Protein AF-A0A166JYG5-F1 (afdb_monomer)

Nearest PDB structures (foldseek):
  2rdc-assembly1_A  TM=4.927E-01  e=1.091E+00  Geobacter sulfurreducens PCA
  6fbv-assembly1_D  TM=4.003E-01  e=1.544E+00  Mycobacterium tuberculosis H37Rv
  6vvs-assembly1_D  TM=4.506E-01  e=6.579E+00  Mycolicibacterium smegmatis MC2 155

Structure (mmCIF, N/CA/C/O backbone):
data_AF-A0A166JYG5-F1
#
_entry.id   AF-A0A166JYG5-F1
#
loop_
_atom_site.group_PDB
_atom_site.id
_atom_site.type_symbol
_atom_site.label_atom_id
_atom_site.label_alt_id
_atom_site.label_comp_id
_atom_site.label_asym_id
_atom_site.label_entity_id
_atom_site.label_seq_id
_atom_site.pdbx_PDB_ins_code
_atom_site.Cartn_x
_atom_site.Cartn_y
_atom_site.Cartn_z
_atom_site.occupancy
_atom_site.B_iso_or_equiv
_atom_site.auth_seq_id
_atom_site.auth_comp_id
_atom_site.auth_asym_id
_atom_site.auth_atom_id
_atom_site.pdbx_PDB_model_num
ATOM 1 N N . MET A 1 1 ? 17.657 -3.468 -9.578 1.00 86.25 1 MET A N 1
ATOM 2 C CA . MET A 1 1 ? 16.998 -4.779 -9.292 1.00 86.25 1 MET A CA 1
ATOM 3 C C . MET A 1 1 ? 16.870 -5.551 -10.620 1.00 86.25 1 MET A C 1
ATOM 5 O O . 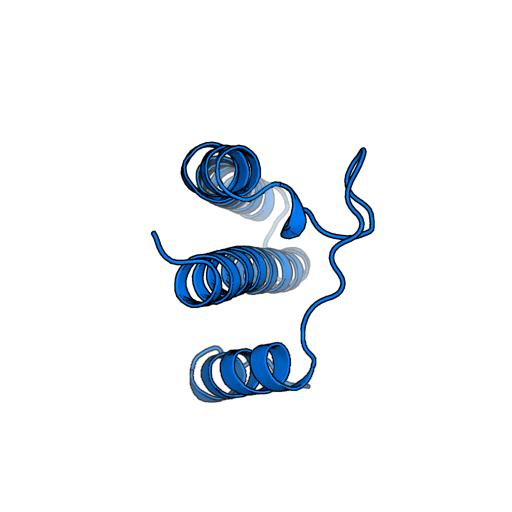MET A 1 1 ? 17.533 -5.145 -11.566 1.00 86.25 1 MET A O 1
ATOM 9 N N . ASN A 1 2 ? 16.108 -6.644 -10.762 1.00 94.62 2 ASN A N 1
ATOM 10 C CA . ASN A 1 2 ? 15.586 -7.029 -12.092 1.00 94.62 2 ASN A CA 1
ATOM 11 C C . ASN A 1 2 ? 14.081 -6.715 -12.139 1.00 94.62 2 ASN A C 1
ATOM 13 O O . ASN A 1 2 ? 13.475 -6.556 -11.079 1.00 94.62 2 ASN A O 1
ATOM 17 N N . ARG A 1 3 ? 13.488 -6.613 -13.338 1.00 92.50 3 ARG A N 1
ATOM 18 C CA . ARG A 1 3 ? 12.085 -6.185 -13.487 1.00 92.50 3 ARG A CA 1
ATOM 19 C C . ARG A 1 3 ? 11.115 -7.075 -12.701 1.00 92.50 3 ARG A C 1
ATOM 21 O O . ARG A 1 3 ? 10.234 -6.560 -12.032 1.00 92.50 3 ARG A O 1
ATOM 28 N N . GLU A 1 4 ? 11.292 -8.393 -12.746 1.00 91.69 4 GLU A N 1
ATOM 29 C CA . GLU A 1 4 ? 10.402 -9.339 -12.055 1.00 91.69 4 GLU A CA 1
ATOM 30 C C . GLU A 1 4 ? 10.436 -9.157 -10.529 1.00 91.69 4 GLU A C 1
ATOM 32 O O . GLU A 1 4 ? 9.401 -9.147 -9.866 1.00 91.69 4 GLU A O 1
ATOM 37 N N . ILE A 1 5 ? 11.628 -8.983 -9.952 1.00 92.81 5 ILE A N 1
ATOM 38 C CA . ILE A 1 5 ? 11.779 -8.724 -8.516 1.00 92.81 5 ILE A CA 1
ATOM 39 C C . ILE A 1 5 ? 11.222 -7.334 -8.172 1.00 92.81 5 ILE A C 1
ATOM 41 O O . ILE A 1 5 ? 10.615 -7.181 -7.112 1.00 92.81 5 ILE A O 1
ATOM 45 N N . ALA A 1 6 ? 11.369 -6.342 -9.058 1.00 94.94 6 ALA A N 1
ATOM 46 C CA . ALA A 1 6 ? 10.798 -5.011 -8.863 1.00 94.94 6 ALA A CA 1
ATOM 47 C C . ALA A 1 6 ? 9.268 -5.057 -8.821 1.00 94.94 6 ALA A C 1
ATOM 49 O O . ALA A 1 6 ? 8.678 -4.559 -7.871 1.00 94.94 6 ALA A O 1
ATOM 50 N N . GLU A 1 7 ? 8.641 -5.760 -9.762 1.00 93.88 7 GLU A N 1
ATOM 51 C CA . GLU A 1 7 ? 7.191 -5.963 -9.841 1.00 93.88 7 GLU A CA 1
ATOM 52 C C . GLU A 1 7 ? 6.640 -6.675 -8.597 1.00 93.88 7 GLU A C 1
ATOM 54 O O . GLU A 1 7 ? 5.685 -6.204 -7.974 1.00 93.88 7 GLU A O 1
ATOM 59 N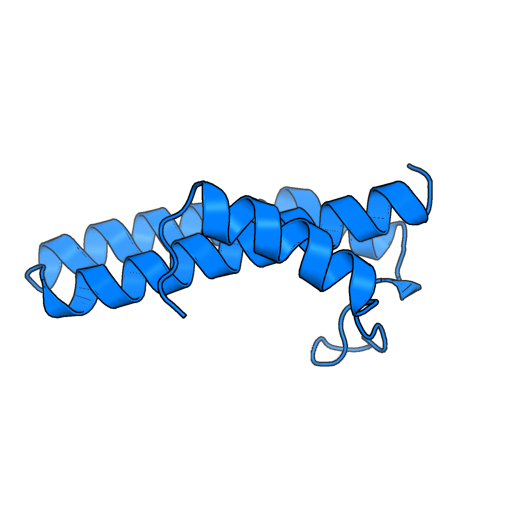 N . LYS A 1 8 ? 7.314 -7.744 -8.149 1.00 92.19 8 LYS A N 1
ATOM 60 C CA . LYS A 1 8 ? 6.989 -8.430 -6.886 1.00 92.19 8 LYS A CA 1
ATOM 61 C C . LYS A 1 8 ? 7.122 -7.506 -5.676 1.00 92.19 8 LYS A C 1
ATOM 63 O O . LYS A 1 8 ? 6.289 -7.556 -4.773 1.00 92.19 8 LYS A O 1
ATOM 68 N N . THR A 1 9 ? 8.151 -6.661 -5.652 1.00 93.69 9 THR A N 1
ATOM 69 C CA . THR A 1 9 ? 8.379 -5.701 -4.563 1.00 93.69 9 THR A CA 1
ATOM 70 C C . THR A 1 9 ? 7.297 -4.622 -4.552 1.00 93.69 9 THR A C 1
ATOM 72 O O . THR A 1 9 ? 6.733 -4.358 -3.491 1.00 93.69 9 THR A O 1
ATOM 75 N N . THR A 1 10 ? 6.942 -4.055 -5.713 1.00 93.56 10 THR A N 1
ATOM 76 C CA . THR A 1 10 ? 5.820 -3.112 -5.864 1.00 93.56 10 THR A CA 1
ATOM 77 C C . THR A 1 10 ? 4.549 -3.704 -5.279 1.00 93.56 10 THR A C 1
ATOM 79 O O . THR A 1 10 ? 3.929 -3.096 -4.407 1.00 93.56 10 THR A O 1
ATOM 82 N N . LEU A 1 11 ? 4.193 -4.912 -5.716 1.00 92.25 11 LEU A N 1
ATOM 83 C CA . LEU A 1 11 ? 2.973 -5.577 -5.284 1.00 92.25 11 LEU A CA 1
ATOM 84 C C . LEU A 1 11 ? 2.973 -5.880 -3.787 1.00 92.25 11 LEU A C 1
ATOM 86 O O . LEU A 1 11 ? 1.987 -5.596 -3.111 1.00 92.25 11 LEU A O 1
ATOM 90 N N . ALA A 1 12 ? 4.075 -6.399 -3.242 1.00 92.19 12 ALA A N 1
ATOM 91 C CA . ALA A 1 12 ? 4.181 -6.676 -1.813 1.00 92.19 12 ALA A CA 1
ATOM 92 C C . ALA A 1 12 ? 3.981 -5.406 -0.968 1.00 92.19 12 ALA A C 1
ATOM 94 O O . ALA A 1 12 ? 3.247 -5.431 0.019 1.00 92.19 12 ALA A O 1
ATOM 95 N N . MET A 1 13 ? 4.583 -4.285 -1.376 1.00 94.25 13 MET A N 1
ATOM 96 C CA . MET A 1 13 ? 4.457 -3.002 -0.680 1.00 94.25 13 MET A CA 1
ATOM 97 C C . MET A 1 13 ? 3.050 -2.405 -0.791 1.00 94.25 13 MET A C 1
ATOM 99 O O . MET A 1 13 ? 2.502 -1.920 0.198 1.00 94.25 13 MET A O 1
ATOM 103 N N . GLN A 1 14 ? 2.430 -2.473 -1.971 1.00 90.38 14 GLN A N 1
ATOM 104 C CA . GLN A 1 14 ? 1.046 -2.034 -2.162 1.00 90.38 14 GLN A CA 1
ATOM 105 C C . GLN A 1 14 ? 0.065 -2.862 -1.333 1.00 90.38 14 GLN A C 1
ATOM 107 O O . GLN A 1 14 ? -0.820 -2.306 -0.680 1.00 90.38 14 GLN A O 1
ATOM 112 N N . MET A 1 15 ? 0.239 -4.183 -1.313 1.00 89.00 15 MET A N 1
ATOM 113 C CA . MET A 1 15 ? -0.615 -5.064 -0.528 1.00 89.00 15 MET A CA 1
ATOM 114 C C . MET A 1 15 ? -0.399 -4.877 0.975 1.00 89.00 15 MET A C 1
ATOM 116 O O . MET A 1 15 ? -1.373 -4.887 1.720 1.00 89.00 15 MET A O 1
ATOM 120 N N . ALA A 1 16 ? 0.834 -4.628 1.431 1.00 90.62 16 ALA A N 1
ATOM 121 C CA . ALA A 1 16 ? 1.096 -4.261 2.822 1.00 90.62 16 ALA A CA 1
ATOM 122 C C . ALA A 1 16 ? 0.339 -2.982 3.214 1.00 90.62 16 ALA A C 1
ATOM 124 O O . ALA A 1 16 ? -0.359 -2.971 4.227 1.00 90.62 16 ALA A O 1
ATOM 125 N N . SER A 1 17 ? 0.390 -1.939 2.378 1.00 91.19 17 SER A N 1
ATOM 126 C CA . SER A 1 17 ? -0.402 -0.719 2.583 1.00 91.19 17 SER A CA 1
ATOM 127 C C . SER A 1 17 ? -1.907 -1.006 2.627 1.00 91.19 17 SER A C 1
ATOM 129 O O . SER A 1 17 ? -2.597 -0.489 3.500 1.00 91.19 17 SER A O 1
ATOM 131 N N . CYS A 1 18 ? -2.413 -1.874 1.744 1.00 88.31 18 CYS A N 1
ATOM 132 C CA . CYS A 1 18 ? -3.821 -2.280 1.729 1.00 88.31 18 CYS A CA 1
ATOM 133 C C . CYS A 1 18 ? -4.235 -3.024 3.009 1.00 88.31 18 CYS A C 1
ATOM 135 O O . CYS A 1 18 ? -5.289 -2.741 3.574 1.00 88.31 18 CYS A O 1
ATOM 137 N N . VAL A 1 19 ? -3.400 -3.943 3.504 1.00 89.31 19 VAL A N 1
ATOM 138 C CA . VAL A 1 19 ? -3.653 -4.687 4.749 1.00 89.31 19 VAL A CA 1
ATOM 139 C C . VAL A 1 19 ? -3.768 -3.729 5.931 1.00 89.31 19 VAL A C 1
ATOM 141 O O . VAL A 1 19 ? -4.705 -3.837 6.724 1.00 89.31 19 VAL A O 1
ATOM 144 N N . VAL A 1 20 ? -2.833 -2.784 6.051 1.00 90.50 20 VAL A N 1
ATOM 145 C CA . VAL A 1 20 ? -2.821 -1.840 7.173 1.00 90.50 20 VAL A CA 1
ATOM 146 C C . VAL A 1 20 ? -3.990 -0.852 7.077 1.00 90.50 20 VAL A C 1
ATOM 148 O O . VAL A 1 20 ? -4.625 -0.585 8.097 1.00 90.50 20 VAL A O 1
ATOM 151 N N . ASP A 1 21 ? -4.329 -0.360 5.881 1.00 90.00 21 ASP A N 1
ATOM 152 C CA . ASP A 1 21 ? -5.488 0.521 5.667 1.00 90.00 21 ASP A CA 1
ATOM 153 C C . ASP A 1 21 ? -6.817 -0.181 6.000 1.00 90.00 21 ASP A C 1
ATOM 155 O O . ASP A 1 21 ? -7.644 0.345 6.749 1.00 90.00 21 ASP A O 1
ATOM 159 N N . ASN A 1 22 ? -6.990 -1.425 5.541 1.00 88.69 22 ASN A N 1
ATOM 160 C CA . ASN A 1 22 ? -8.163 -2.235 5.873 1.00 88.69 22 ASN A CA 1
ATOM 161 C C . ASN A 1 22 ? -8.254 -2.515 7.377 1.00 88.69 22 ASN A C 1
ATOM 163 O O . ASN A 1 22 ? -9.334 -2.430 7.962 1.00 88.69 22 ASN A O 1
ATOM 167 N N . HIS A 1 23 ? -7.128 -2.819 8.028 1.00 88.75 23 HIS A N 1
ATOM 168 C CA . HIS A 1 23 ? -7.120 -3.008 9.473 1.00 88.75 23 HIS A CA 1
ATOM 169 C C . HIS A 1 23 ? -7.484 -1.715 10.215 1.00 88.75 23 HIS A C 1
ATOM 171 O O . HIS A 1 23 ? -8.272 -1.758 11.158 1.00 88.75 23 HIS A O 1
ATOM 177 N N . LEU A 1 24 ? -6.982 -0.561 9.762 1.00 91.62 24 LEU A N 1
ATOM 178 C CA . LEU A 1 24 ? -7.346 0.737 10.327 1.00 91.62 24 LEU A CA 1
ATOM 179 C C . LEU A 1 24 ? -8.854 0.993 10.212 1.00 91.62 24 LEU A C 1
ATOM 181 O O . LEU A 1 24 ? -9.455 1.460 11.177 1.00 91.62 24 LEU A O 1
ATOM 185 N N . ARG A 1 25 ? -9.484 0.632 9.088 1.00 89.50 25 ARG A N 1
ATOM 186 C CA . ARG A 1 25 ? -10.943 0.729 8.931 1.00 89.50 25 ARG A CA 1
ATOM 187 C C . ARG A 1 25 ? -11.693 -0.086 9.988 1.00 89.50 25 ARG A C 1
ATOM 189 O O . ARG A 1 25 ? -12.631 0.431 10.579 1.00 89.50 25 ARG A O 1
ATOM 196 N N . ASN A 1 26 ? -11.240 -1.299 10.299 1.0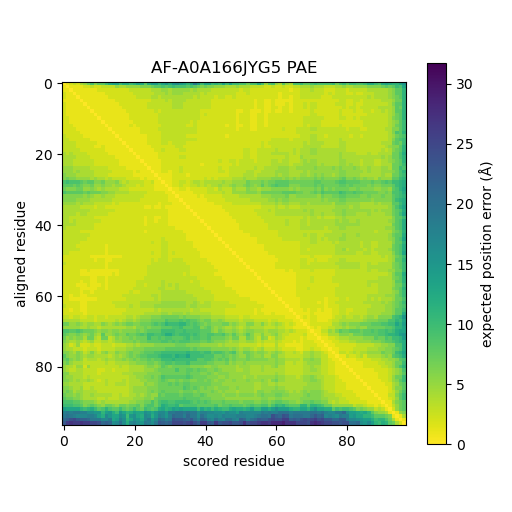0 89.50 26 ASN A N 1
ATOM 197 C CA . ASN A 1 26 ? -11.853 -2.114 11.358 1.00 89.50 26 ASN A CA 1
ATOM 198 C C . ASN A 1 26 ? -11.703 -1.478 12.753 1.00 89.50 26 ASN A C 1
ATOM 200 O O . ASN A 1 26 ? -12.591 -1.595 13.598 1.00 89.50 26 ASN A O 1
ATOM 204 N N . LEU A 1 27 ? -10.586 -0.786 13.005 1.00 92.19 27 LEU A N 1
ATOM 205 C CA . LEU A 1 27 ? -10.379 -0.060 14.261 1.00 92.19 27 LEU A CA 1
ATOM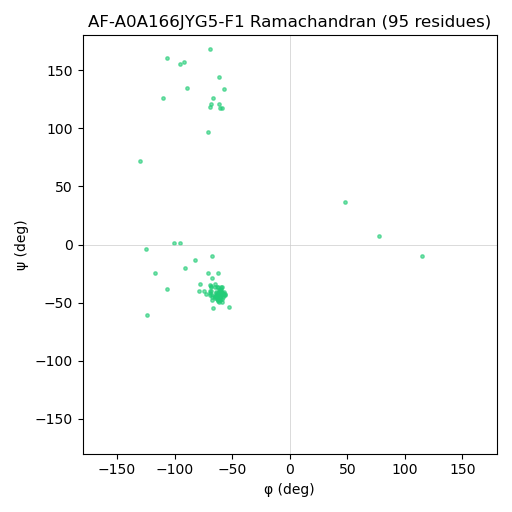 206 C C . LEU A 1 27 ? -11.320 1.140 14.402 1.00 92.19 27 LEU A C 1
ATOM 208 O O . LEU A 1 27 ? -11.675 1.484 15.527 1.00 92.19 27 LEU A O 1
ATOM 212 N N . GLN A 1 28 ? -11.745 1.756 13.295 1.00 91.88 28 GLN A N 1
ATOM 213 C CA . GLN A 1 28 ? -12.650 2.908 13.312 1.00 91.88 28 GLN A CA 1
ATOM 214 C C . GLN A 1 28 ? -13.993 2.596 13.982 1.00 91.88 28 GLN A C 1
ATOM 216 O O . GLN A 1 28 ? -14.531 3.447 14.685 1.00 91.88 28 GLN A O 1
ATOM 221 N N . ASP A 1 29 ? -14.504 1.379 13.792 1.00 90.06 29 ASP A N 1
ATOM 222 C CA . ASP A 1 29 ? -15.781 0.944 14.365 1.00 90.06 29 ASP A CA 1
ATOM 223 C C . ASP A 1 29 ? -15.654 0.482 15.828 1.00 90.06 29 ASP A C 1
ATOM 225 O O . ASP A 1 29 ? -16.659 0.306 16.517 1.00 90.06 29 ASP A O 1
ATOM 229 N N . THR A 1 30 ? -14.423 0.270 16.306 1.00 92.56 30 THR A N 1
ATOM 230 C CA . THR A 1 30 ? -14.144 -0.319 17.626 1.00 92.56 30 THR A CA 1
ATOM 231 C C . THR A 1 30 ? -13.635 0.705 18.639 1.00 92.56 30 THR A C 1
ATOM 233 O O . THR A 1 30 ? -13.965 0.618 19.821 1.00 92.56 30 THR A O 1
ATOM 236 N N . LEU A 1 31 ? -12.797 1.643 18.198 1.00 95.44 31 LEU A N 1
ATOM 237 C CA . LEU A 1 31 ? -12.112 2.599 19.064 1.00 95.44 31 LEU A CA 1
ATOM 238 C C . LEU A 1 31 ? -12.910 3.890 19.227 1.00 95.44 31 LEU A C 1
ATOM 240 O O . LEU A 1 31 ? -13.698 4.275 18.361 1.00 95.44 31 LEU A O 1
ATOM 244 N N . ASP A 1 32 ? -12.647 4.613 20.315 1.00 97.19 32 ASP A N 1
ATOM 245 C CA . ASP A 1 32 ? -13.120 5.988 20.401 1.00 97.19 32 ASP A CA 1
ATOM 246 C C . ASP A 1 32 ? -12.377 6.905 19.414 1.00 97.19 32 ASP A C 1
ATOM 248 O O . ASP A 1 32 ? -11.360 6.557 18.806 1.00 97.19 32 ASP A O 1
ATOM 252 N N . LYS A 1 33 ? -12.903 8.120 19.237 1.00 95.69 33 LYS A N 1
ATOM 253 C CA . LYS A 1 33 ? -12.402 9.067 18.239 1.00 95.69 33 LYS A CA 1
ATOM 254 C C . LYS A 1 33 ? -10.933 9.452 18.449 1.00 95.69 33 LYS A C 1
ATOM 256 O O . LYS A 1 33 ? -10.217 9.621 17.461 1.00 95.69 33 LYS A O 1
ATOM 261 N N . GLU A 1 34 ? -10.490 9.651 19.689 1.00 96.62 34 GLU A N 1
ATOM 262 C CA . GLU A 1 34 ? -9.113 10.080 19.956 1.00 96.62 34 GLU A CA 1
ATOM 263 C C . GLU A 1 34 ? -8.139 8.910 19.848 1.00 96.62 34 GLU A C 1
ATOM 265 O O . GLU A 1 34 ? -7.071 9.063 19.248 1.00 96.62 34 GLU A O 1
ATOM 270 N N . GLU A 1 35 ? -8.523 7.730 20.333 1.00 96.19 35 GLU A N 1
ATOM 271 C CA . GLU A 1 35 ? -7.756 6.500 20.135 1.00 96.19 35 GLU A CA 1
ATOM 272 C C . GLU A 1 35 ? -7.584 6.197 18.643 1.00 96.19 35 GLU A C 1
ATOM 274 O O . GLU A 1 35 ? -6.457 6.029 18.164 1.00 96.19 35 GLU A O 1
ATOM 279 N N . PHE A 1 36 ? -8.680 6.230 17.879 1.00 97.31 36 PHE A N 1
ATOM 280 C CA . PHE A 1 36 ? -8.647 6.043 16.432 1.00 97.31 36 PHE A CA 1
ATOM 281 C C . PHE A 1 36 ? -7.742 7.068 15.747 1.00 97.31 36 PHE A C 1
ATOM 283 O O . PHE A 1 36 ? -6.913 6.698 14.917 1.00 97.31 36 PHE A O 1
ATOM 290 N N . ARG A 1 37 ? -7.837 8.354 16.116 1.00 97.44 37 ARG A N 1
ATOM 291 C CA . ARG A 1 37 ? -7.001 9.416 15.534 1.00 97.44 37 ARG A CA 1
ATOM 292 C C . ARG A 1 37 ? -5.510 9.132 15.712 1.00 97.44 37 ARG A C 1
ATOM 294 O O . ARG A 1 37 ? -4.733 9.354 14.781 1.00 97.44 37 ARG A O 1
ATOM 301 N N . VAL A 1 38 ? -5.102 8.636 16.881 1.00 97.38 38 VAL A N 1
ATOM 302 C CA . VAL A 1 38 ? -3.702 8.275 17.150 1.00 97.38 38 VAL A CA 1
ATOM 303 C C . VAL A 1 38 ? -3.250 7.112 16.265 1.00 97.38 38 VAL A C 1
ATOM 305 O O . VAL A 1 38 ? -2.157 7.176 15.695 1.00 97.38 38 VAL A O 1
ATOM 308 N N . TYR A 1 39 ? -4.071 6.068 16.114 1.00 96.19 39 TYR A N 1
ATOM 309 C CA . TYR A 1 39 ? -3.757 4.949 15.220 1.00 96.19 39 TYR A CA 1
ATOM 310 C C . TYR A 1 39 ? -3.716 5.380 13.754 1.00 96.19 39 TYR A C 1
ATOM 312 O O . TYR A 1 39 ? -2.743 5.078 13.069 1.00 96.19 39 TYR A O 1
ATOM 320 N N . ALA A 1 40 ? -4.692 6.165 13.298 1.00 96.31 40 ALA A N 1
ATOM 321 C CA . ALA A 1 40 ? -4.743 6.683 11.936 1.00 96.31 40 ALA A CA 1
ATOM 322 C C . ALA A 1 40 ? -3.493 7.502 11.586 1.00 96.31 40 ALA A C 1
ATOM 324 O O . ALA A 1 40 ? -2.910 7.318 10.520 1.00 96.31 40 ALA A O 1
ATOM 325 N N . GLN A 1 41 ? -3.020 8.351 12.504 1.00 97.44 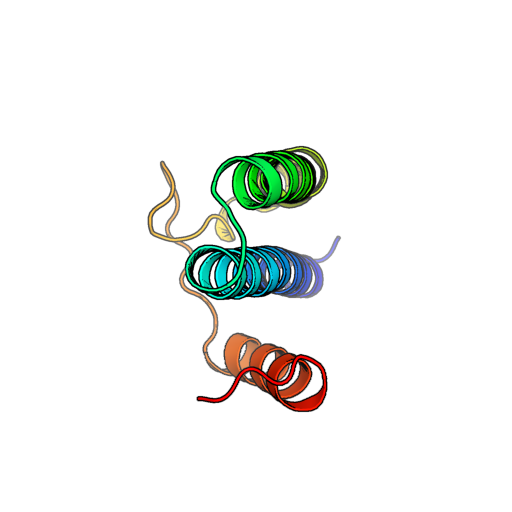41 GLN A N 1
ATOM 326 C CA . GLN A 1 41 ? -1.798 9.129 12.295 1.00 97.44 41 GLN A CA 1
ATOM 327 C C . GLN A 1 41 ? -0.553 8.237 12.169 1.00 97.44 41 GLN A C 1
ATOM 329 O O . GLN A 1 41 ? 0.286 8.462 11.295 1.00 97.44 41 GLN A O 1
ATOM 334 N N . LYS A 1 42 ? -0.416 7.226 13.034 1.00 96.19 42 LYS A N 1
ATOM 335 C CA . LYS A 1 42 ? 0.724 6.295 13.000 1.00 96.19 42 LYS A CA 1
ATOM 336 C C . LYS A 1 42 ? 0.704 5.424 11.744 1.00 96.19 42 LYS A C 1
ATOM 338 O O . LYS A 1 42 ? 1.735 5.287 11.093 1.00 96.19 42 LYS A O 1
ATOM 343 N N . THR A 1 43 ? -0.463 4.901 11.379 1.00 95.56 43 THR A N 1
ATOM 344 C CA . THR A 1 43 ? -0.673 4.134 10.148 1.00 95.56 43 THR A CA 1
ATOM 345 C C . THR A 1 43 ? -0.353 4.968 8.913 1.00 95.56 43 THR A C 1
ATOM 347 O O . THR A 1 43 ? 0.423 4.531 8.067 1.00 95.56 43 THR A O 1
ATOM 350 N N . GLY A 1 44 ? -0.865 6.201 8.841 1.00 95.50 44 GLY A N 1
ATOM 351 C CA . GLY A 1 44 ? -0.583 7.111 7.733 1.00 95.50 44 GLY A CA 1
ATOM 352 C C . GLY A 1 44 ? 0.910 7.409 7.579 1.00 95.50 44 GLY A C 1
ATOM 353 O O . GLY A 1 44 ? 1.406 7.467 6.458 1.00 95.50 44 GLY A O 1
ATOM 354 N N . LYS A 1 45 ? 1.654 7.518 8.690 1.00 96.81 45 LYS A N 1
ATOM 355 C CA . LYS A 1 45 ? 3.116 7.660 8.647 1.00 96.81 45 LYS A CA 1
ATOM 356 C C . LYS A 1 45 ? 3.789 6.443 8.002 1.00 96.81 45 LYS A C 1
ATOM 358 O O . LYS A 1 45 ? 4.614 6.623 7.117 1.00 96.81 45 LYS A O 1
ATOM 363 N N . ILE A 1 46 ? 3.418 5.229 8.409 1.00 95.25 46 ILE A N 1
ATOM 364 C CA . ILE A 1 46 ? 3.988 3.986 7.860 1.00 95.25 46 ILE A CA 1
ATOM 365 C C . ILE A 1 46 ? 3.685 3.865 6.362 1.00 95.25 46 ILE A C 1
ATOM 367 O O . ILE A 1 46 ? 4.582 3.598 5.569 1.00 95.25 46 ILE A O 1
ATOM 371 N N . MET A 1 47 ? 2.435 4.104 5.958 1.00 95.62 47 MET A N 1
ATOM 372 C CA . MET A 1 47 ? 2.045 4.067 4.544 1.00 95.62 47 MET A CA 1
ATOM 373 C C . MET A 1 47 ? 2.769 5.143 3.723 1.00 95.62 47 MET A C 1
ATOM 375 O O . MET A 1 47 ? 3.167 4.890 2.587 1.00 95.62 47 MET A O 1
ATOM 379 N N . GLY A 1 48 ? 2.983 6.326 4.307 1.00 96.38 48 GLY A N 1
ATOM 380 C CA . GLY A 1 48 ? 3.794 7.383 3.710 1.00 96.38 48 GLY A CA 1
ATOM 381 C C . GLY A 1 48 ? 5.252 6.964 3.510 1.00 96.38 48 GLY A C 1
ATOM 382 O O . GLY A 1 48 ? 5.801 7.198 2.439 1.00 96.38 48 GLY A O 1
ATOM 383 N N . GLU A 1 49 ? 5.861 6.296 4.492 1.00 97.19 49 GLU A N 1
ATOM 384 C CA . GLU A 1 49 ? 7.222 5.754 4.374 1.00 97.19 49 GLU A CA 1
ATOM 385 C C . GLU A 1 49 ? 7.304 4.663 3.293 1.00 97.19 49 GLU A C 1
ATOM 387 O O . GLU A 1 49 ? 8.212 4.706 2.469 1.00 97.19 49 GLU A O 1
ATOM 392 N N . ILE A 1 50 ? 6.325 3.751 3.199 1.00 96.75 50 ILE A N 1
ATOM 393 C CA . ILE A 1 50 ? 6.256 2.766 2.100 1.00 96.75 50 ILE A CA 1
ATOM 394 C C . ILE A 1 50 ? 6.248 3.470 0.735 1.00 96.75 50 ILE A C 1
ATOM 396 O O . ILE A 1 50 ? 6.942 3.053 -0.197 1.00 96.75 50 ILE A O 1
ATOM 400 N N . TYR A 1 51 ? 5.467 4.544 0.609 1.00 95.50 51 TYR A N 1
ATOM 401 C CA . TYR A 1 51 ? 5.372 5.298 -0.633 1.00 95.50 51 TYR A CA 1
ATOM 402 C C . TYR A 1 51 ? 6.685 6.007 -0.987 1.00 95.50 51 TYR A C 1
ATOM 404 O O . TYR A 1 51 ? 7.205 5.815 -2.084 1.00 95.50 51 TYR A O 1
ATOM 412 N N . ILE A 1 52 ? 7.209 6.818 -0.066 1.00 97.25 52 ILE A N 1
ATOM 413 C CA . ILE A 1 52 ? 8.354 7.707 -0.311 1.00 97.25 52 ILE A CA 1
ATOM 414 C C . ILE A 1 52 ? 9.659 6.916 -0.418 1.00 97.25 52 ILE A C 1
ATOM 416 O O . ILE A 1 52 ? 10.470 7.194 -1.295 1.00 97.25 52 ILE A O 1
ATOM 420 N N . GLU A 1 53 ? 9.865 5.929 0.453 1.00 97.44 53 GLU A N 1
ATOM 421 C CA . GLU A 1 53 ? 11.159 5.249 0.577 1.00 97.44 53 GLU A CA 1
ATOM 422 C C . GLU A 1 53 ? 11.278 4.022 -0.331 1.00 97.44 53 GLU A C 1
ATOM 424 O O . GLU A 1 53 ? 12.388 3.578 -0.620 1.00 97.44 53 GLU A O 1
ATOM 429 N N . VAL A 1 54 ? 10.154 3.453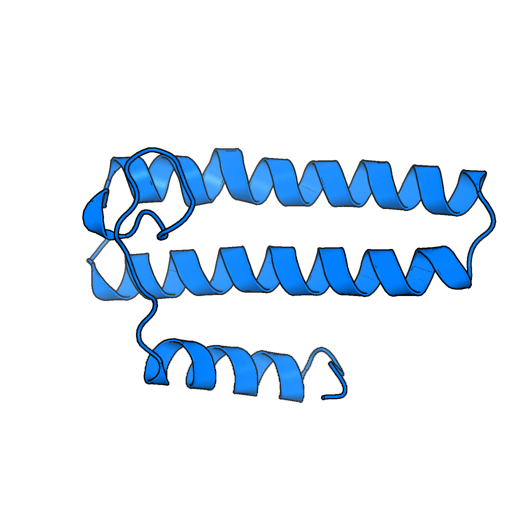 -0.787 1.00 96.50 54 VAL A N 1
ATOM 430 C CA . VAL A 1 54 ? 10.170 2.204 -1.565 1.00 96.50 54 VAL A CA 1
ATOM 431 C C . VAL A 1 54 ? 9.490 2.355 -2.915 1.00 96.50 54 VAL A C 1
ATOM 433 O O . VAL A 1 54 ? 10.141 2.168 -3.941 1.00 96.50 54 VAL A O 1
ATOM 436 N N . LEU A 1 55 ? 8.198 2.693 -2.945 1.00 95.94 55 LEU A N 1
ATOM 437 C CA . LEU A 1 55 ? 7.430 2.684 -4.194 1.00 95.94 55 LEU A CA 1
ATOM 438 C C . LEU A 1 55 ? 7.887 3.769 -5.171 1.00 95.94 55 LEU A C 1
ATOM 440 O O . LEU A 1 55 ? 8.127 3.473 -6.338 1.00 95.94 55 LEU A O 1
ATOM 444 N N . GLN A 1 56 ? 8.053 5.007 -4.705 1.00 95.25 56 GLN A N 1
ATOM 445 C CA . GLN A 1 56 ? 8.455 6.120 -5.561 1.00 95.25 56 GLN A CA 1
ATOM 446 C C . GLN A 1 56 ? 9.853 5.914 -6.184 1.00 95.25 56 GLN A C 1
ATOM 448 O O . GLN A 1 56 ? 9.963 6.059 -7.404 1.00 95.25 56 GLN A O 1
ATOM 453 N N . PRO A 1 57 ? 10.910 5.539 -5.432 1.00 96.56 57 PRO A N 1
ATOM 454 C CA . PRO A 1 57 ? 12.211 5.228 -6.022 1.00 96.56 57 PRO A CA 1
ATOM 455 C C . PRO A 1 57 ? 12.143 4.058 -7.002 1.00 96.56 57 PRO A C 1
ATOM 457 O O . PRO A 1 57 ? 12.766 4.095 -8.061 1.00 96.56 57 PRO A O 1
ATOM 460 N N . LEU A 1 58 ? 11.351 3.035 -6.678 1.00 96.69 58 LEU A N 1
ATOM 461 C CA . LEU A 1 58 ? 11.230 1.852 -7.515 1.00 96.69 58 LEU A CA 1
ATOM 462 C C . LEU A 1 58 ? 10.514 2.159 -8.835 1.00 96.69 58 LEU A C 1
ATOM 464 O O . LEU A 1 58 ? 10.969 1.701 -9.877 1.00 96.69 58 LEU A O 1
ATOM 468 N N . TRP A 1 59 ? 9.466 2.983 -8.834 1.00 95.94 59 TRP A N 1
ATOM 469 C CA . TRP A 1 59 ? 8.835 3.453 -10.072 1.00 95.94 59 TRP A CA 1
ATOM 470 C C . TRP A 1 59 ? 9.701 4.448 -10.847 1.00 95.94 59 TRP A C 1
ATOM 472 O O . TRP A 1 59 ? 9.564 4.546 -12.060 1.00 95.94 59 TRP A O 1
ATOM 482 N N . ALA A 1 60 ? 10.618 5.164 -10.193 1.00 95.56 60 ALA A N 1
ATOM 483 C CA . ALA A 1 60 ? 11.607 5.970 -10.904 1.00 95.56 60 ALA A CA 1
ATOM 484 C C . ALA A 1 60 ? 12.635 5.094 -11.653 1.00 95.56 60 ALA A C 1
ATOM 486 O O . ALA A 1 60 ? 13.063 5.467 -12.744 1.00 95.56 60 ALA A O 1
ATOM 487 N N . GLU A 1 61 ? 13.016 3.935 -11.098 1.00 97.00 61 GLU A N 1
ATOM 488 C CA . GLU A 1 61 ? 13.897 2.950 -11.758 1.00 97.00 61 GLU A CA 1
ATOM 489 C C . GLU A 1 61 ? 13.145 2.099 -12.804 1.00 97.00 61 GLU A C 1
ATOM 491 O O . GLU A 1 61 ? 13.718 1.763 -13.840 1.00 97.00 61 GLU A O 1
ATOM 496 N N . TYR A 1 62 ? 11.866 1.794 -12.557 1.00 96.25 62 TYR A N 1
ATOM 497 C CA . TYR A 1 62 ? 10.990 0.952 -13.386 1.00 96.25 62 TYR A CA 1
ATOM 498 C C . TYR A 1 62 ? 9.643 1.648 -13.667 1.00 96.25 62 TYR A C 1
ATOM 500 O O . TYR A 1 62 ? 8.611 1.265 -13.100 1.00 96.25 62 TYR A O 1
ATOM 508 N N . PRO A 1 63 ? 9.617 2.692 -14.516 1.00 95.50 63 PRO A N 1
ATOM 509 C CA . PRO A 1 63 ? 8.416 3.499 -14.761 1.00 95.50 63 PRO A CA 1
ATOM 510 C C . PRO A 1 63 ? 7.260 2.707 -15.380 1.00 95.50 63 PRO A C 1
ATOM 512 O O . PRO A 1 63 ? 6.097 3.044 -15.175 1.00 95.50 63 PRO A O 1
ATOM 515 N N . GLU A 1 64 ? 7.548 1.611 -16.081 1.00 94.81 64 GLU A N 1
ATOM 516 C CA . GLU A 1 64 ? 6.543 0.703 -16.634 1.00 94.81 64 GLU A CA 1
ATOM 517 C C . GLU A 1 64 ? 5.747 -0.072 -15.574 1.00 94.81 64 GLU A C 1
ATOM 519 O O . GLU A 1 64 ? 4.772 -0.733 -15.922 1.00 94.81 64 GLU A O 1
ATOM 524 N N . LEU A 1 65 ? 6.165 -0.020 -14.303 1.00 95.12 65 LEU A N 1
ATOM 525 C CA . LEU A 1 65 ? 5.464 -0.617 -13.163 1.00 95.12 65 LEU A CA 1
ATOM 526 C C . LEU A 1 65 ? 4.556 0.384 -12.429 1.00 95.12 65 LEU A C 1
ATOM 528 O O . LEU A 1 65 ? 3.940 0.026 -11.421 1.00 95.12 65 LEU A O 1
ATOM 532 N N . LEU A 1 66 ? 4.467 1.635 -12.899 1.00 94.75 66 LEU A N 1
ATOM 533 C CA . LEU A 1 66 ? 3.604 2.649 -12.300 1.00 94.75 66 LEU A CA 1
ATOM 534 C C . LEU A 1 66 ? 2.119 2.296 -12.538 1.00 94.75 66 LEU A C 1
ATOM 536 O O . LEU A 1 66 ? 1.692 2.242 -13.697 1.00 94.75 66 LEU A O 1
ATOM 540 N N . PRO A 1 67 ? 1.319 2.062 -11.479 1.00 92.56 67 PRO A N 1
ATOM 541 C CA . PRO A 1 67 ? -0.038 1.538 -11.602 1.00 92.56 67 PRO A CA 1
ATOM 542 C C . PRO A 1 67 ? -0.983 2.437 -12.392 1.00 92.56 67 PRO A C 1
ATOM 544 O O . PRO A 1 67 ? -0.990 3.661 -12.231 1.00 92.56 67 PRO A O 1
ATOM 547 N N . LYS A 1 68 ? -1.883 1.803 -13.145 1.00 91.12 68 LYS A N 1
ATOM 548 C CA . LYS A 1 68 ? -3.024 2.468 -13.769 1.00 91.12 68 LYS A CA 1
ATOM 549 C C . LYS A 1 68 ? -3.899 3.128 -12.700 1.00 91.12 68 LYS A C 1
ATOM 551 O O . LYS A 1 68 ? -4.455 2.450 -11.840 1.00 91.12 68 LYS A O 1
ATOM 556 N N . GLY A 1 69 ? -4.020 4.453 -12.759 1.00 86.38 69 GLY A N 1
ATOM 557 C CA . GLY A 1 69 ? -4.713 5.268 -11.749 1.00 86.38 69 GLY A CA 1
ATOM 558 C C . GLY A 1 69 ? -3.796 6.225 -10.983 1.00 86.38 69 GLY A C 1
ATOM 559 O O . GLY A 1 69 ? -4.292 7.105 -10.283 1.00 86.38 69 GLY A O 1
ATOM 560 N N . MET A 1 70 ? -2.479 6.094 -11.150 1.00 86.44 70 MET A N 1
ATOM 561 C CA . MET A 1 70 ? -1.509 7.127 -10.784 1.00 86.44 70 MET A CA 1
ATOM 562 C C . MET A 1 70 ? -1.175 7.989 -12.005 1.00 86.44 70 MET A C 1
ATOM 564 O O . MET A 1 70 ? -1.340 7.546 -13.142 1.00 86.44 70 MET A O 1
ATOM 568 N N . ASP A 1 71 ? -0.737 9.228 -11.779 1.00 88.81 71 ASP A N 1
ATOM 569 C CA . ASP A 1 71 ? -0.435 10.164 -12.866 1.00 88.81 71 ASP A CA 1
ATOM 570 C C . ASP A 1 71 ? 0.672 9.609 -13.778 1.00 88.81 71 ASP A C 1
ATOM 572 O O . ASP A 1 71 ? 1.784 9.348 -13.324 1.00 88.81 71 ASP A O 1
ATOM 576 N N . GLY A 1 72 ? 0.342 9.377 -15.050 1.00 88.69 72 GLY A N 1
ATOM 577 C CA . GLY A 1 72 ? 1.240 8.766 -16.036 1.00 88.69 72 GLY A CA 1
ATOM 578 C C . GLY A 1 72 ? 1.415 7.243 -15.938 1.00 88.69 72 GLY A C 1
ATOM 579 O O . GLY A 1 72 ? 2.264 6.698 -16.640 1.00 88.69 72 GLY A O 1
ATOM 580 N N . GLY A 1 73 ? 0.650 6.551 -15.086 1.00 92.94 73 GLY A N 1
ATOM 581 C CA . GLY A 1 73 ? 0.741 5.101 -14.901 1.00 92.94 73 GLY A CA 1
ATOM 582 C C . GLY A 1 73 ? -0.163 4.298 -15.837 1.00 92.94 73 GLY A C 1
ATOM 583 O O . GLY A 1 73 ? -1.351 4.589 -15.972 1.00 92.94 73 GLY A O 1
ATOM 584 N N . GLU A 1 74 ? 0.384 3.237 -16.431 1.00 93.25 74 GLU A N 1
ATOM 585 C CA . GLU A 1 74 ? -0.335 2.309 -17.324 1.00 93.25 74 GLU A CA 1
ATOM 586 C C . GLU A 1 74 ? -0.240 0.845 -16.868 1.00 93.25 74 GLU A C 1
ATOM 588 O O . GLU A 1 74 ? -0.851 -0.040 -17.471 1.00 93.25 74 GLU A O 1
ATOM 593 N N . TYR A 1 75 ? 0.511 0.567 -15.799 1.00 92.88 75 TYR A N 1
ATOM 594 C CA . TYR A 1 75 ? 0.728 -0.796 -15.338 1.00 92.88 75 TYR A CA 1
ATOM 595 C C . TYR A 1 75 ? -0.570 -1.412 -14.817 1.00 92.88 75 TYR A C 1
ATOM 597 O O . TYR A 1 75 ? -1.234 -0.873 -13.925 1.00 92.88 75 TYR A O 1
ATOM 605 N N . ILE A 1 76 ? -0.908 -2.576 -15.365 1.00 90.44 76 ILE A N 1
ATOM 606 C CA . ILE A 1 76 ? -1.966 -3.446 -14.867 1.00 90.44 76 ILE A CA 1
ATOM 607 C C . ILE A 1 76 ? -1.273 -4.667 -14.288 1.00 90.44 76 ILE A C 1
ATOM 609 O O . ILE A 1 76 ? -0.474 -5.315 -14.959 1.00 90.44 76 ILE A O 1
ATOM 613 N N . VAL A 1 77 ? -1.596 -4.949 -13.034 1.00 86.44 77 VAL A N 1
ATOM 614 C CA . VAL A 1 77 ? -1.038 -6.064 -12.283 1.00 86.44 77 VAL A CA 1
ATOM 615 C C . VAL A 1 77 ? -1.282 -7.393 -12.987 1.00 86.44 77 VAL A C 1
ATOM 617 O O . VAL A 1 77 ? -2.406 -7.687 -13.395 1.00 86.44 77 VAL A O 1
ATOM 620 N N . ASP A 1 78 ? -0.230 -8.208 -13.072 1.00 86.88 78 ASP A N 1
ATOM 621 C CA . ASP A 1 78 ? -0.353 -9.610 -13.456 1.00 86.88 78 ASP A CA 1
ATOM 622 C C . ASP A 1 78 ? -1.238 -10.357 -12.446 1.00 86.88 78 ASP A C 1
ATOM 624 O O . ASP A 1 78 ? -0.948 -10.408 -11.247 1.00 86.88 78 ASP A O 1
ATOM 628 N N . GLU A 1 79 ? -2.338 -10.930 -12.938 1.00 88.06 79 GLU A N 1
ATOM 629 C CA . GLU A 1 79 ? -3.358 -11.561 -12.099 1.00 88.06 79 GLU A CA 1
ATOM 630 C C . GLU A 1 79 ? -2.791 -12.732 -11.297 1.00 88.06 79 GLU A C 1
ATOM 632 O O . GLU A 1 79 ? -3.103 -12.878 -10.117 1.00 88.06 79 GLU A O 1
ATOM 637 N N . LYS A 1 80 ? -1.909 -13.540 -11.894 1.00 89.25 80 LYS A N 1
ATOM 638 C CA . LYS A 1 80 ? -1.299 -14.668 -11.190 1.00 89.25 80 LYS A CA 1
ATOM 639 C C . LYS A 1 80 ? -0.415 -14.177 -10.045 1.00 89.25 80 LYS A C 1
ATOM 641 O O . LYS A 1 80 ? -0.529 -14.680 -8.933 1.00 89.25 80 LYS A O 1
ATOM 646 N N . MET A 1 81 ? 0.422 -13.172 -10.292 1.00 86.06 81 MET A N 1
ATOM 647 C CA . MET A 1 81 ? 1.285 -12.593 -9.262 1.00 86.06 81 MET A CA 1
ATOM 648 C C . MET A 1 81 ? 0.480 -11.973 -8.115 1.00 86.06 81 MET A C 1
ATOM 650 O O . MET A 1 81 ? 0.870 -12.085 -6.951 1.00 86.06 81 MET A O 1
ATOM 654 N N . TYR A 1 82 ? -0.659 -11.352 -8.429 1.00 86.56 82 TYR A N 1
ATOM 655 C CA . TYR A 1 82 ? -1.599 -10.873 -7.421 1.00 86.56 82 TYR A CA 1
ATOM 656 C C . TYR A 1 82 ? -2.146 -12.011 -6.560 1.00 86.56 82 TYR A C 1
ATOM 658 O O . TYR A 1 82 ? -2.102 -11.905 -5.335 1.00 86.56 82 TYR A O 1
ATOM 666 N N . GLN A 1 83 ? -2.623 -13.096 -7.181 1.00 87.81 83 GLN A N 1
ATOM 667 C CA . GLN A 1 83 ? -3.151 -14.251 -6.451 1.00 87.81 83 GLN A CA 1
ATOM 668 C C . GLN A 1 83 ? -2.083 -14.892 -5.557 1.00 87.81 83 GLN A C 1
ATOM 670 O O . GLN A 1 83 ? -2.355 -15.126 -4.385 1.00 87.81 83 GLN A O 1
ATOM 675 N N . ASP A 1 84 ? -0.851 -15.070 -6.048 1.00 88.94 84 ASP A N 1
ATOM 676 C CA . ASP A 1 84 ? 0.256 -15.636 -5.262 1.00 88.94 84 ASP A CA 1
ATOM 677 C C . ASP A 1 84 ? 0.504 -14.830 -3.966 1.00 88.94 84 ASP A C 1
ATOM 679 O O . ASP A 1 84 ? 0.71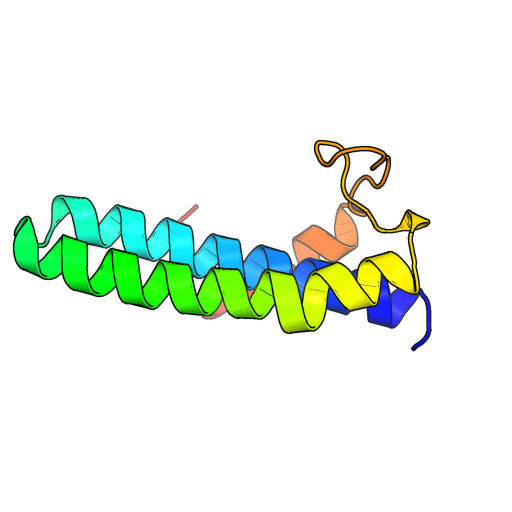4 -15.389 -2.887 1.00 88.94 84 ASP A O 1
ATOM 683 N N . ILE A 1 85 ? 0.466 -13.495 -4.048 1.00 84.62 85 ILE A N 1
ATOM 684 C CA . ILE A 1 85 ? 0.643 -12.618 -2.880 1.00 84.62 85 ILE A CA 1
ATOM 685 C C . ILE A 1 85 ? -0.611 -12.620 -1.998 1.00 84.62 85 ILE A C 1
ATOM 687 O O . ILE A 1 85 ? -0.501 -12.639 -0.768 1.00 84.62 85 ILE A O 1
ATOM 691 N N . LEU A 1 86 ? -1.801 -12.621 -2.600 1.00 84.12 86 LEU A N 1
ATOM 692 C CA . LEU A 1 86 ? -3.067 -12.671 -1.877 1.00 84.12 86 LEU A CA 1
ATOM 693 C C . LEU A 1 86 ? -3.189 -13.952 -1.044 1.00 84.12 86 LEU A C 1
ATOM 695 O O . LEU A 1 86 ? -3.594 -13.869 0.112 1.00 84.12 86 LEU A O 1
ATOM 699 N N . GLU A 1 87 ? -2.779 -15.105 -1.573 1.00 87.38 87 GLU A N 1
ATOM 700 C CA . GLU A 1 87 ? -2.765 -16.379 -0.845 1.00 87.38 87 GLU A CA 1
ATOM 701 C C . GLU A 1 87 ? -1.895 -16.304 0.418 1.00 87.38 87 GLU A C 1
ATOM 703 O O . GLU A 1 87 ? -2.299 -16.758 1.494 1.00 87.38 87 GLU A O 1
ATOM 708 N N . VAL A 1 88 ? -0.714 -15.679 0.327 1.00 85.00 88 VAL A N 1
ATOM 709 C CA . VAL A 1 88 ? 0.153 -15.448 1.494 1.00 85.00 88 VAL A CA 1
ATOM 710 C C . VAL A 1 88 ? -0.563 -14.581 2.529 1.00 85.00 88 VAL A C 1
ATOM 712 O O . VAL A 1 88 ? -0.538 -14.888 3.722 1.00 85.00 88 VAL A O 1
ATOM 715 N N . LEU A 1 89 ? -1.236 -13.518 2.097 1.00 81.44 89 LEU A N 1
ATOM 716 C CA . LEU A 1 89 ? -1.940 -12.619 3.008 1.00 81.44 89 LEU A CA 1
ATOM 717 C C . LEU A 1 89 ? -3.159 -13.278 3.644 1.00 81.44 89 LEU A C 1
ATOM 719 O O . LEU A 1 89 ? -3.334 -13.171 4.852 1.00 81.44 89 LEU A O 1
ATOM 723 N N . GLN A 1 90 ? -3.968 -14.012 2.888 1.00 82.19 90 GLN A N 1
ATOM 724 C CA . GLN A 1 90 ? -5.105 -14.757 3.430 1.00 82.19 90 GLN A CA 1
ATOM 725 C C . GLN A 1 90 ? -4.652 -15.779 4.476 1.00 82.19 90 GLN A C 1
ATOM 727 O O . GLN A 1 90 ? -5.286 -15.925 5.521 1.00 82.19 90 GLN A O 1
ATOM 732 N N . LYS A 1 91 ? -3.507 -16.429 4.244 1.00 84.56 91 LYS A N 1
ATOM 733 C CA . LYS A 1 91 ? -2.939 -17.406 5.173 1.00 84.56 91 LYS A CA 1
ATOM 734 C C . LYS A 1 91 ? -2.510 -16.804 6.515 1.00 84.56 91 LYS A C 1
ATOM 736 O O . LYS A 1 91 ? -2.631 -1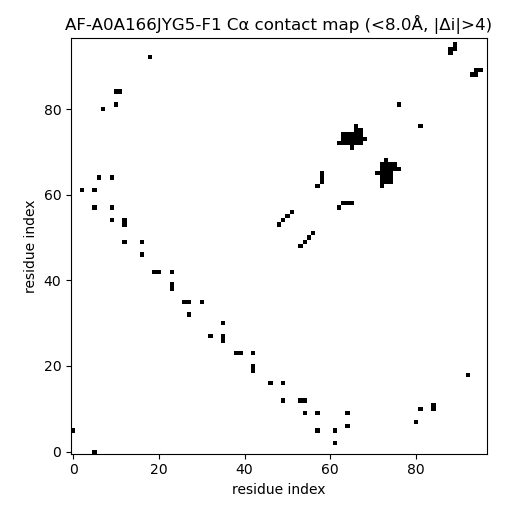7.482 7.534 1.00 84.56 91 LYS A O 1
ATOM 741 N N . TYR A 1 92 ? -1.977 -15.580 6.531 1.00 80.06 92 TYR A N 1
ATOM 742 C CA . TYR A 1 92 ? -1.322 -15.019 7.724 1.00 80.06 92 TYR A CA 1
ATOM 743 C C . TYR A 1 92 ? -1.995 -13.776 8.317 1.00 80.06 92 TYR A C 1
ATOM 745 O O . TYR A 1 92 ? -1.823 -13.515 9.504 1.00 80.06 92 TYR A O 1
ATOM 753 N N . ALA A 1 93 ? -2.754 -13.015 7.530 1.00 70.38 93 ALA A N 1
ATOM 754 C CA . ALA A 1 93 ? -3.347 -11.741 7.939 1.00 70.38 93 ALA A CA 1
ATOM 755 C C . ALA A 1 93 ? -4.835 -11.838 8.324 1.00 70.38 93 ALA A C 1
ATOM 757 O O . ALA A 1 93 ? -5.425 -10.816 8.661 1.00 70.38 93 ALA A O 1
ATOM 758 N N . ALA A 1 94 ? -5.445 -13.033 8.290 1.00 60.88 94 ALA A N 1
ATOM 759 C CA . ALA A 1 94 ? -6.867 -13.252 8.601 1.00 60.88 94 ALA A CA 1
ATOM 760 C C . ALA A 1 94 ? -7.810 -12.266 7.879 1.00 60.88 94 ALA A C 1
ATOM 762 O O . ALA A 1 94 ? -8.817 -11.821 8.432 1.00 60.88 94 ALA A O 1
ATOM 763 N N . ILE A 1 95 ? -7.472 -11.910 6.635 1.00 57.28 95 ILE A N 1
ATOM 764 C CA . ILE A 1 95 ? -8.362 -11.151 5.759 1.00 57.28 95 ILE A CA 1
ATOM 765 C C . ILE A 1 95 ? -9.481 -12.115 5.370 1.00 57.28 95 ILE A C 1
ATOM 767 O O . ILE A 1 95 ? -9.301 -12.953 4.487 1.00 57.28 95 ILE A O 1
ATOM 771 N N . ASN A 1 96 ? -10.607 -12.050 6.081 1.00 51.50 96 ASN A N 1
ATOM 772 C CA . ASN A 1 96 ? -11.808 -12.764 5.673 1.00 51.50 96 ASN A CA 1
ATOM 773 C C . ASN A 1 96 ? -12.323 -12.114 4.383 1.00 51.50 96 ASN A C 1
ATOM 775 O O . ASN A 1 96 ? -12.569 -10.907 4.355 1.00 51.50 96 ASN A O 1
ATOM 779 N N . SER A 1 97 ? -12.409 -12.928 3.333 1.00 47.91 97 SER A N 1
ATOM 780 C CA . SER A 1 97 ? -13.047 -12.629 2.046 1.00 47.91 97 SER A CA 1
ATOM 781 C C . SER A 1 97 ? -14.519 -12.272 2.197 1.00 47.91 97 SER A C 1
ATOM 783 O O . SER A 1 97 ? -15.189 -13.007 2.962 1.00 47.91 97 SER A O 1
#

Sequence (97 aa):
MNREIAEKTTLAMQMASCVVDNHLRNLQDTLDKEEFRVYAQKTGKIMGEIYIEVLQPLWAEYPELLPKGMDGGEYIVDEKMYQDILEVLQKYAAINS

Mean predicted aligned error: 4.31 Å

Radius of gyration: 14.99 Å; Cα contacts (8 Å, |Δi|>4): 61; chains: 1; bounding box: 33×28×38 Å

Solvent-accessible surface area (backbone atoms only — not comparable to full-atom values): 5591 Å² total; per-residue (Å²): 135,55,71,70,59,46,52,52,49,49,51,53,52,54,50,50,43,49,53,54,52,54,51,51,56,60,41,58,82,71,44,56,75,68,62,33,51,56,50,52,54,54,52,50,50,53,47,48,46,49,40,64,74,45,46,51,56,48,31,69,78,40,56,77,65,25,44,58,88,47,94,93,25,75,26,71,81,57,65,67,63,49,49,60,52,46,53,54,41,46,74,73,65,70,60,79,127

Foldseek 3Di:
DDPVVLLLQLLLLVVVLVLLVVVLVVVVVVDDPVVSVVSVVVSVVVNVCSVPVRVVVSCVVVVQSADDPPVSYDDDRDPVSNVVSVVVCVVPSVPDD

pLDDT: mean 90.35, std 8.87, range [47.91, 97.44]

Secondary structure (DSSP, 8-state):
--HHHHHHHHHHHHHHHHHHHHHHHHHHTTS-HHHHHHHHHHHHHHHHHIIIIIIHHHHHH-GGGSBBTBTT--B---HHHHHHHHHHHHHH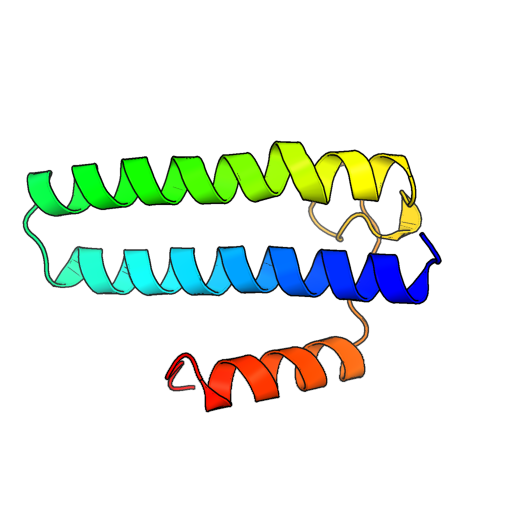H----